Protein AF-A0A1X7NMN5-F1 (afdb_monomer_lite)

Structure (mmCIF, N/CA/C/O backbone):
data_AF-A0A1X7NMN5-F1
#
_entry.id   AF-A0A1X7NMN5-F1
#
loop_
_atom_site.group_PDB
_atom_site.id
_atom_site.type_symbol
_atom_site.label_atom_id
_atom_site.label_alt_id
_atom_site.label_comp_id
_atom_site.label_asym_id
_atom_site.label_entity_id
_atom_site.label_seq_id
_atom_site.pdbx_PDB_ins_code
_atom_site.Cartn_x
_atom_site.Cartn_y
_atom_site.Cartn_z
_atom_site.occupancy
_atom_site.B_iso_or_equiv
_atom_site.auth_seq_id
_atom_site.auth_comp_id
_atom_site.auth_asym_id
_atom_site.auth_atom_id
_atom_site.pdbx_PDB_model_num
ATOM 1 N N . MET A 1 1 ? -21.377 1.986 18.666 1.00 52.03 1 MET A N 1
ATOM 2 C CA . MET A 1 1 ? -20.197 1.097 18.688 1.00 52.03 1 MET A CA 1
ATOM 3 C C . MET A 1 1 ? -19.969 0.619 17.268 1.00 52.03 1 MET A C 1
ATOM 5 O O . MET A 1 1 ? -20.930 0.157 16.666 1.00 52.03 1 MET A O 1
ATOM 9 N N . LEU A 1 2 ? -18.760 0.770 16.729 1.00 62.38 2 LEU A N 1
ATOM 10 C CA . LEU A 1 2 ? -18.382 0.098 15.482 1.00 62.38 2 LEU A CA 1
ATOM 11 C C . LEU A 1 2 ? -18.424 -1.411 15.726 1.00 62.38 2 LEU A C 1
ATOM 13 O O . LEU A 1 2 ? -17.872 -1.881 16.722 1.00 62.38 2 LEU A O 1
ATOM 17 N N . ASN A 1 3 ? -19.135 -2.157 14.884 1.00 76.94 3 ASN A N 1
ATOM 18 C CA . ASN A 1 3 ? -19.191 -3.609 15.017 1.00 76.94 3 ASN A CA 1
ATOM 19 C C . ASN A 1 3 ? -17.945 -4.240 14.353 1.00 76.94 3 ASN A C 1
ATOM 21 O O . ASN A 1 3 ? -17.357 -3.678 13.430 1.00 76.94 3 ASN A O 1
ATOM 25 N N . ASN A 1 4 ? -17.507 -5.408 14.834 1.00 75.19 4 ASN A N 1
ATOM 26 C CA . ASN A 1 4 ? -16.303 -6.075 14.306 1.00 75.19 4 ASN A CA 1
ATOM 27 C C . ASN A 1 4 ? -16.431 -6.477 12.824 1.00 75.19 4 ASN A C 1
ATOM 29 O O . ASN A 1 4 ? -15.418 -6.646 12.149 1.00 75.19 4 ASN A O 1
ATOM 33 N N . ILE A 1 5 ? -17.663 -6.614 12.324 1.00 77.00 5 ILE A N 1
ATOM 34 C CA . ILE A 1 5 ? -17.960 -6.950 10.926 1.00 77.00 5 ILE A CA 1
ATOM 35 C C . ILE A 1 5 ? -17.568 -5.778 10.010 1.00 77.00 5 ILE A C 1
ATOM 37 O O . ILE A 1 5 ? -16.762 -5.974 9.108 1.00 77.00 5 ILE A O 1
ATOM 41 N N . GLN A 1 6 ? -17.995 -4.551 10.330 1.00 84.81 6 GLN A N 1
ATOM 42 C CA . GLN A 1 6 ? -17.668 -3.323 9.586 1.00 84.81 6 GLN A CA 1
ATOM 43 C C . GLN A 1 6 ? -16.161 -3.065 9.511 1.00 84.81 6 GLN A C 1
ATOM 45 O O . GLN A 1 6 ? -15.649 -2.620 8.487 1.00 84.81 6 GLN A O 1
ATOM 50 N N . LYS A 1 7 ? -15.429 -3.358 10.594 1.00 91.19 7 LYS A N 1
ATOM 51 C CA . LYS A 1 7 ? -13.966 -3.237 10.604 1.00 91.19 7 LYS A CA 1
ATOM 52 C C . LYS A 1 7 ? -13.307 -4.222 9.641 1.00 91.19 7 LYS A C 1
ATOM 54 O O . LYS A 1 7 ? -12.401 -3.842 8.903 1.00 91.19 7 LYS A O 1
ATOM 59 N N . LYS A 1 8 ? -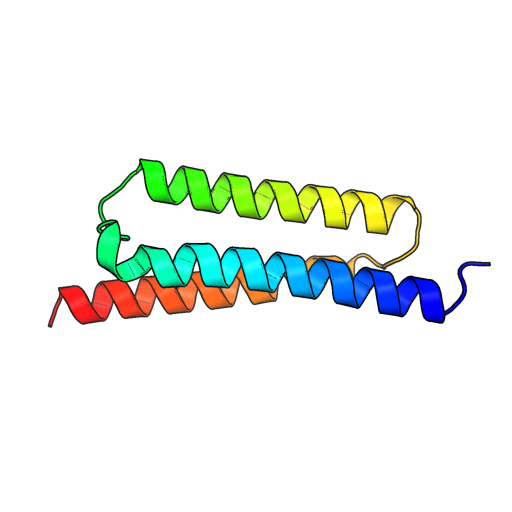13.735 -5.487 9.674 1.00 93.25 8 LYS A N 1
ATOM 60 C CA . LYS A 1 8 ? -13.197 -6.524 8.792 1.00 93.25 8 LYS A CA 1
ATOM 61 C C . LYS A 1 8 ? -13.462 -6.177 7.326 1.00 93.25 8 LYS A C 1
ATOM 63 O O . LYS A 1 8 ? -12.527 -6.208 6.538 1.00 93.25 8 LYS A O 1
ATOM 68 N N . GLU A 1 9 ? -14.692 -5.790 7.000 1.00 94.19 9 GLU A N 1
ATOM 69 C CA . GLU A 1 9 ? -15.086 -5.388 5.645 1.00 94.19 9 GLU A CA 1
ATOM 70 C C . GLU A 1 9 ? -14.251 -4.203 5.145 1.00 94.19 9 GLU A C 1
ATOM 72 O O . GLU A 1 9 ? -13.724 -4.239 4.039 1.00 94.19 9 GLU A O 1
ATOM 77 N N . ALA A 1 10 ? -14.040 -3.178 5.976 1.00 94.94 10 ALA A N 1
ATOM 78 C CA . ALA A 1 10 ? -13.209 -2.039 5.596 1.00 94.94 10 ALA A CA 1
ATOM 79 C C . ALA A 1 10 ? -11.737 -2.417 5.367 1.00 94.94 10 ALA A C 1
ATOM 81 O O . ALA A 1 10 ? -11.117 -1.914 4.433 1.00 94.94 10 ALA A O 1
ATOM 82 N N . LEU A 1 11 ? -11.171 -3.302 6.195 1.00 96.31 11 LEU A N 1
ATOM 83 C CA . LEU A 1 11 ? -9.814 -3.809 5.979 1.00 96.31 11 LEU A CA 1
ATOM 84 C C . LEU A 1 11 ? -9.713 -4.621 4.686 1.00 96.31 11 LEU A C 1
ATOM 86 O O . LEU A 1 11 ? -8.732 -4.470 3.965 1.00 96.31 11 LEU A O 1
ATOM 90 N N . GLU A 1 12 ? -10.708 -5.457 4.385 1.00 97.12 12 GLU A N 1
ATOM 91 C CA . GLU A 1 12 ? -10.753 -6.234 3.143 1.00 97.12 12 GLU A CA 1
ATOM 92 C C . GLU A 1 12 ? -10.787 -5.322 1.914 1.00 97.12 12 GLU A C 1
ATOM 94 O O . GLU A 1 12 ? -9.971 -5.511 1.016 1.00 97.12 12 GLU A O 1
ATOM 99 N N . VAL A 1 13 ? -11.631 -4.285 1.918 1.00 97.62 13 VAL A N 1
ATOM 100 C CA . VAL A 1 13 ? -11.698 -3.297 0.826 1.00 97.62 13 VAL A CA 1
ATOM 101 C C . VAL A 1 13 ? -10.353 -2.586 0.636 1.00 97.62 13 VAL A C 1
ATOM 103 O O . VAL A 1 13 ? -9.810 -2.586 -0.465 1.00 97.62 13 VAL A O 1
ATOM 106 N N . LEU A 1 14 ? -9.750 -2.061 1.709 1.00 98.25 14 LEU A N 1
ATOM 107 C CA . LEU A 1 14 ? -8.461 -1.357 1.622 1.00 98.25 14 LEU A CA 1
ATOM 108 C C . LEU A 1 14 ? -7.317 -2.265 1.132 1.00 98.25 14 LEU A C 1
ATOM 110 O O . LEU A 1 14 ? -6.423 -1.818 0.411 1.00 98.25 14 LEU A O 1
ATOM 114 N N . LEU A 1 15 ? -7.322 -3.545 1.520 1.00 98.19 15 LEU A N 1
ATOM 115 C CA . LEU A 1 15 ? -6.350 -4.535 1.045 1.00 98.19 15 LEU A CA 1
ATOM 116 C C . LEU A 1 15 ? -6.578 -4.912 -0.424 1.00 98.19 15 LEU A C 1
ATOM 118 O O . LEU A 1 15 ? -5.612 -5.153 -1.157 1.00 98.19 15 LEU A O 1
ATOM 122 N N . GLU A 1 16 ? -7.835 -4.974 -0.858 1.00 98.38 16 GLU A N 1
ATOM 123 C CA . GLU A 1 16 ? -8.197 -5.213 -2.251 1.00 98.38 16 GLU A CA 1
ATOM 124 C C . GLU A 1 16 ? -7.720 -4.059 -3.138 1.00 98.38 16 GLU A C 1
ATOM 126 O O . GLU A 1 16 ? -7.089 -4.297 -4.168 1.00 98.38 16 GLU A O 1
ATOM 131 N N . ASP A 1 17 ? -7.921 -2.815 -2.709 1.00 98.25 17 ASP A N 1
ATOM 132 C CA . ASP A 1 17 ? -7.488 -1.636 -3.460 1.00 98.25 17 ASP A CA 1
ATOM 133 C C . ASP A 1 17 ? -5.957 -1.527 -3.517 1.00 98.25 17 ASP A C 1
ATOM 135 O O . ASP A 1 17 ? -5.391 -1.330 -4.597 1.00 98.25 17 ASP A O 1
ATOM 139 N N . ALA A 1 18 ? -5.252 -1.823 -2.418 1.00 98.38 18 ALA A N 1
ATOM 140 C CA . ALA A 1 18 ? -3.794 -1.974 -2.436 1.00 98.38 18 ALA A CA 1
ATOM 141 C C . ALA A 1 18 ? -3.326 -3.067 -3.422 1.00 98.38 18 ALA A C 1
ATOM 143 O O . ALA A 1 18 ? -2.316 -2.916 -4.116 1.00 98.38 18 ALA A O 1
ATOM 144 N N . THR A 1 19 ? -4.073 -4.171 -3.518 1.00 98.00 19 THR A N 1
ATOM 145 C CA . THR A 1 19 ? -3.784 -5.262 -4.460 1.00 98.00 19 THR A CA 1
ATOM 146 C C . THR A 1 19 ? -4.004 -4.827 -5.908 1.00 98.00 19 THR A C 1
ATOM 148 O O . THR A 1 19 ? -3.157 -5.118 -6.755 1.00 98.00 19 THR A O 1
ATOM 151 N N . LYS A 1 20 ? -5.083 -4.093 -6.201 1.00 97.19 20 LYS A N 1
ATOM 152 C CA . LYS A 1 20 ? -5.355 -3.536 -7.535 1.00 97.19 20 LYS A CA 1
ATOM 153 C C . LYS A 1 20 ? -4.255 -2.573 -7.974 1.00 97.19 20 LYS A C 1
ATOM 155 O O . LYS A 1 20 ? -3.793 -2.679 -9.108 1.00 97.19 20 LYS A O 1
ATOM 160 N N . ILE A 1 21 ? -3.784 -1.698 -7.079 1.00 96.06 21 ILE A N 1
ATOM 161 C CA . ILE A 1 21 ? -2.661 -0.785 -7.353 1.00 96.06 21 ILE A CA 1
ATOM 162 C C . ILE A 1 21 ? -1.409 -1.578 -7.731 1.00 96.06 21 ILE A C 1
ATOM 164 O O . ILE A 1 21 ? -0.804 -1.327 -8.775 1.00 96.06 21 ILE A O 1
ATOM 168 N N . PHE A 1 22 ? -1.048 -2.585 -6.929 1.00 95.44 22 PHE A N 1
ATOM 169 C CA . PHE A 1 22 ? 0.101 -3.436 -7.235 1.00 95.44 22 PHE A CA 1
ATOM 170 C C . PHE A 1 22 ? -0.048 -4.139 -8.591 1.00 95.44 22 PHE A C 1
ATOM 172 O O . PHE A 1 22 ? 0.896 -4.163 -9.377 1.00 95.44 22 PHE A O 1
ATOM 179 N N . GLN A 1 23 ? -1.222 -4.702 -8.888 1.00 93.56 23 GLN A N 1
ATOM 180 C CA . GLN A 1 23 ? -1.481 -5.389 -10.155 1.00 93.56 23 GLN A CA 1
ATOM 181 C C . GLN A 1 23 ? -1.409 -4.443 -11.354 1.00 93.56 23 GLN A C 1
ATOM 183 O O . GLN A 1 23 ? -0.820 -4.811 -12.369 1.00 93.56 23 GLN A O 1
ATOM 188 N N . LEU A 1 24 ? -1.963 -3.234 -11.238 1.00 90.44 24 LEU A N 1
ATOM 189 C CA . LEU A 1 24 ? -1.895 -2.208 -12.276 1.00 90.44 24 LEU A CA 1
ATOM 190 C C . LEU A 1 24 ? -0.436 -1.916 -12.648 1.00 90.44 24 LEU A C 1
ATOM 192 O O . LEU A 1 24 ? -0.066 -1.998 -13.819 1.00 90.44 24 LEU A O 1
ATOM 196 N N . ILE A 1 25 ? 0.399 -1.668 -11.638 1.00 89.00 25 ILE A N 1
ATOM 197 C CA . ILE A 1 25 ? 1.826 -1.365 -11.794 1.00 89.00 25 ILE A CA 1
ATOM 198 C C . ILE A 1 25 ? 2.586 -2.590 -12.329 1.00 89.00 25 ILE A C 1
ATOM 200 O O . ILE A 1 25 ? 3.343 -2.486 -13.293 1.00 89.00 25 ILE A O 1
ATOM 204 N N . ASN A 1 26 ? 2.348 -3.776 -11.766 1.00 88.25 26 ASN A N 1
ATOM 205 C CA . ASN A 1 26 ? 3.005 -5.012 -12.189 1.00 88.25 26 ASN A CA 1
ATOM 206 C C . ASN A 1 26 ? 2.657 -5.412 -13.632 1.00 88.25 26 ASN A C 1
ATOM 208 O O . ASN A 1 26 ? 3.522 -5.906 -14.346 1.00 88.25 26 ASN A O 1
ATOM 212 N N . ASN A 1 27 ? 1.426 -5.195 -14.092 1.00 85.62 27 ASN A N 1
ATOM 213 C CA . ASN A 1 27 ? 1.037 -5.509 -15.471 1.00 85.62 27 ASN A CA 1
ATOM 214 C C . ASN A 1 27 ? 1.657 -4.534 -16.477 1.00 85.62 27 ASN A C 1
ATOM 216 O O . ASN A 1 27 ? 1.982 -4.908 -17.603 1.00 85.62 27 ASN A O 1
ATOM 220 N N . GLN A 1 28 ? 1.863 -3.292 -16.052 1.00 73.88 28 GLN A N 1
ATOM 221 C CA . GLN A 1 28 ? 2.486 -2.24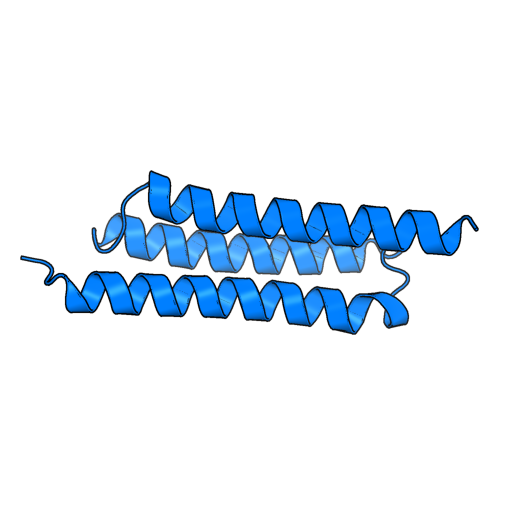2 -16.848 1.00 73.88 28 GLN A CA 1
ATOM 222 C C . GLN A 1 28 ? 4.018 -2.341 -16.880 1.00 73.88 28 GLN A C 1
ATOM 224 O O . GLN A 1 28 ? 4.660 -1.730 -17.735 1.00 73.88 28 GLN A O 1
ATOM 229 N N . LYS A 1 29 ? 4.607 -3.183 -16.019 1.00 73.50 29 LYS A N 1
ATOM 230 C CA . LYS A 1 29 ? 6.053 -3.292 -15.802 1.00 73.50 29 LYS A CA 1
ATOM 231 C C . LYS A 1 29 ? 6.877 -3.504 -17.080 1.00 73.50 29 LYS A C 1
ATOM 233 O O . LYS A 1 29 ? 7.918 -2.883 -17.270 1.00 73.50 29 LYS A O 1
ATOM 238 N N . ASN A 1 30 ? 6.375 -4.366 -17.965 1.00 65.62 30 ASN A N 1
ATOM 239 C CA . ASN A 1 30 ? 7.050 -4.770 -19.199 1.00 65.62 30 ASN A CA 1
ATOM 240 C C . ASN A 1 30 ? 6.767 -3.811 -20.365 1.00 65.62 30 ASN A C 1
ATOM 242 O O . ASN A 1 30 ? 7.494 -3.820 -21.352 1.00 65.62 30 ASN A O 1
ATOM 246 N N . GLN A 1 31 ? 5.692 -3.022 -20.279 1.00 61.50 31 GLN A N 1
ATOM 247 C CA . GLN A 1 31 ? 5.256 -2.128 -21.355 1.00 61.50 31 GLN A CA 1
ATOM 248 C C . GLN A 1 31 ? 5.857 -0.724 -21.234 1.00 61.50 31 GLN A C 1
ATOM 250 O O . GLN A 1 31 ? 5.963 -0.030 -22.239 1.00 61.50 31 GLN A O 1
ATOM 255 N N . LEU A 1 32 ? 6.237 -0.294 -20.026 1.00 56.50 32 LEU A N 1
ATOM 256 C CA . LEU A 1 32 ? 6.444 1.127 -19.730 1.00 56.50 32 LEU A CA 1
ATOM 257 C C . LEU A 1 32 ? 7.884 1.569 -19.462 1.00 56.50 32 LEU A C 1
ATOM 259 O O . LEU A 1 32 ? 8.070 2.693 -19.013 1.00 56.50 32 LEU A O 1
ATOM 263 N N . CYS A 1 33 ? 8.909 0.761 -19.759 1.00 62.12 33 CYS A N 1
ATOM 264 C CA . CYS A 1 33 ? 10.294 1.101 -19.394 1.00 62.12 33 CYS A CA 1
ATOM 265 C C . CYS A 1 33 ? 10.349 1.610 -17.942 1.00 62.12 33 CYS A C 1
ATOM 267 O O . CYS A 1 33 ? 10.756 2.743 -17.705 1.00 62.12 33 CYS A O 1
ATOM 269 N N . LEU A 1 34 ? 9.866 0.798 -16.993 1.00 62.28 34 LEU A N 1
ATOM 270 C CA . LEU A 1 34 ? 9.658 1.150 -15.577 1.00 62.28 34 LEU A CA 1
ATOM 271 C C . LEU A 1 34 ? 10.718 2.060 -14.947 1.00 62.28 34 LEU A C 1
ATOM 273 O O . LEU A 1 34 ? 10.406 2.878 -14.093 1.00 62.28 34 LEU A O 1
ATOM 277 N N . THR A 1 35 ? 11.977 1.875 -15.333 1.00 59.88 35 THR A N 1
ATOM 278 C CA . THR A 1 35 ? 13.141 2.573 -14.788 1.00 59.88 35 THR A CA 1
ATOM 279 C C . THR A 1 35 ? 13.484 3.888 -15.497 1.00 59.88 35 THR A C 1
ATOM 281 O O . THR A 1 35 ? 14.329 4.627 -15.005 1.00 59.88 35 THR A O 1
ATOM 284 N N . GLU A 1 36 ? 12.856 4.201 -16.633 1.00 59.38 36 GLU A N 1
ATOM 285 C CA . GLU A 1 36 ? 13.222 5.318 -17.521 1.00 59.38 36 GLU A CA 1
ATOM 286 C C . GLU A 1 36 ? 12.071 6.275 -17.846 1.00 59.38 36 GLU A C 1
ATOM 288 O O . GLU A 1 36 ? 12.282 7.242 -18.575 1.00 59.38 36 GLU A O 1
ATOM 293 N N . CYS A 1 37 ? 10.864 6.047 -17.320 1.00 66.94 37 CYS A N 1
ATOM 294 C CA . CYS A 1 37 ? 9.718 6.911 -17.590 1.00 66.94 37 CYS A CA 1
ATOM 295 C C . CYS A 1 37 ? 9.370 7.770 -16.358 1.00 66.94 37 CYS A C 1
ATOM 297 O O . CYS A 1 37 ? 8.728 7.265 -15.436 1.00 66.94 37 CYS A O 1
ATOM 299 N N . PRO A 1 38 ? 9.728 9.072 -16.328 1.00 68.38 38 PRO A N 1
ATOM 300 C CA . PRO A 1 38 ? 9.365 9.980 -15.234 1.00 68.38 38 PRO A CA 1
ATOM 301 C C . PRO A 1 38 ? 7.859 9.997 -14.940 1.00 68.38 38 PRO A C 1
ATOM 303 O O . PRO A 1 38 ? 7.455 10.028 -13.783 1.00 68.38 38 PRO A O 1
ATOM 306 N N . ALA A 1 39 ? 7.033 9.875 -15.984 1.00 72.62 39 ALA A N 1
ATOM 307 C CA . ALA A 1 39 ? 5.579 9.829 -15.864 1.00 72.62 39 ALA A CA 1
ATOM 308 C C . ALA A 1 39 ? 5.070 8.584 -15.113 1.00 72.62 39 ALA A C 1
ATOM 310 O O . ALA A 1 39 ? 3.994 8.621 -14.523 1.00 72.62 39 ALA A O 1
ATOM 311 N N . PHE A 1 40 ? 5.822 7.478 -15.106 1.00 78.75 40 PHE A N 1
ATOM 312 C CA . PHE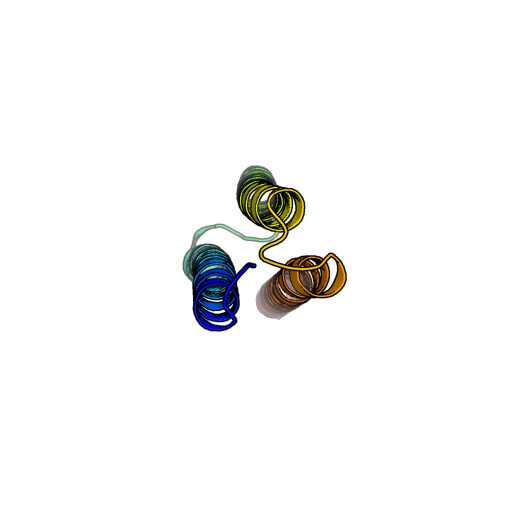 A 1 40 ? 5.407 6.277 -14.384 1.00 78.75 40 PHE A CA 1
ATOM 313 C C . PHE A 1 40 ? 5.516 6.456 -12.867 1.00 78.75 40 PHE A C 1
ATOM 315 O O . PHE A 1 40 ? 4.604 6.064 -12.140 1.00 78.75 40 PHE A O 1
ATOM 322 N N . ASN A 1 41 ? 6.583 7.107 -12.393 1.00 81.50 41 ASN A N 1
ATOM 323 C CA . ASN A 1 41 ? 6.737 7.423 -10.972 1.00 81.50 41 ASN A CA 1
ATOM 324 C C . ASN A 1 41 ? 5.582 8.306 -10.481 1.00 81.50 41 ASN A C 1
ATOM 326 O O . ASN A 1 41 ? 4.997 8.018 -9.443 1.00 81.50 41 ASN A O 1
ATOM 330 N N . GLU A 1 42 ? 5.162 9.292 -11.280 1.00 86.31 42 GLU A N 1
ATOM 331 C CA . GLU A 1 42 ? 4.006 10.140 -10.956 1.00 86.31 42 GLU A CA 1
ATOM 332 C C . GLU A 1 42 ? 2.689 9.349 -10.871 1.00 86.31 42 GLU A C 1
ATOM 334 O O . GLU A 1 42 ? 1.847 9.628 -10.010 1.00 86.31 42 GLU A O 1
ATOM 339 N N . ILE A 1 43 ? 2.500 8.338 -11.730 1.00 88.31 43 ILE A N 1
ATOM 340 C CA . ILE A 1 43 ? 1.338 7.441 -11.659 1.00 88.31 43 ILE A CA 1
ATOM 341 C C . ILE A 1 43 ? 1.370 6.659 -10.346 1.00 88.31 43 ILE A C 1
ATOM 343 O O . ILE A 1 43 ? 0.356 6.615 -9.647 1.00 88.31 43 ILE A O 1
ATOM 347 N N . VAL A 1 44 ? 2.513 6.065 -9.991 1.00 89.88 44 VAL A N 1
ATOM 348 C CA . VAL A 1 44 ? 2.650 5.306 -8.742 1.00 89.88 44 VAL A CA 1
ATOM 349 C C . VAL A 1 44 ? 2.416 6.198 -7.528 1.00 89.88 44 VAL A C 1
ATOM 351 O O . VAL A 1 44 ? 1.619 5.832 -6.665 1.00 89.88 44 VAL A O 1
ATOM 354 N N . ASP A 1 45 ? 3.002 7.393 -7.499 1.00 91.88 45 ASP A N 1
ATOM 355 C CA . ASP A 1 45 ? 2.813 8.361 -6.416 1.00 91.88 45 ASP A CA 1
ATOM 356 C C . ASP A 1 45 ? 1.345 8.770 -6.276 1.00 91.88 45 ASP A C 1
ATOM 358 O O . ASP A 1 45 ? 0.808 8.825 -5.167 1.00 91.88 45 ASP A O 1
ATOM 362 N N . THR A 1 46 ? 0.655 8.990 -7.397 1.00 95.31 46 THR A N 1
ATOM 363 C CA . THR A 1 46 ? -0.772 9.333 -7.395 1.00 95.31 46 THR A CA 1
ATOM 364 C C . THR A 1 46 ? -1.628 8.181 -6.861 1.00 95.31 46 THR A C 1
ATOM 366 O O . THR A 1 46 ? -2.538 8.416 -6.063 1.00 95.31 46 THR A O 1
ATOM 369 N N . GLN A 1 47 ? -1.330 6.933 -7.245 1.00 96.00 47 GLN A N 1
ATOM 370 C CA . GLN A 1 47 ? -2.031 5.746 -6.736 1.00 96.00 47 GLN A CA 1
ATOM 371 C C . GLN A 1 47 ? -1.806 5.565 -5.227 1.00 96.00 47 GLN A C 1
ATOM 373 O O . GLN A 1 47 ? -2.763 5.381 -4.471 1.00 96.00 47 GLN A O 1
ATOM 378 N N . MET A 1 48 ? -0.557 5.694 -4.767 1.00 97.12 48 MET A N 1
ATOM 379 C CA . MET A 1 48 ? -0.203 5.623 -3.345 1.00 97.12 48 MET A CA 1
ATOM 380 C C . MET A 1 48 ? -0.879 6.738 -2.541 1.00 97.12 48 MET A C 1
ATOM 382 O O . MET A 1 48 ? -1.410 6.496 -1.453 1.00 97.12 48 MET A O 1
ATOM 386 N N . PHE A 1 49 ? -0.923 7.956 -3.084 1.00 97.94 49 PHE A N 1
ATOM 387 C CA . PHE A 1 49 ? -1.619 9.075 -2.462 1.00 97.94 49 PHE A CA 1
ATOM 388 C C . PHE A 1 49 ? -3.126 8.822 -2.359 1.00 97.94 49 PHE A C 1
ATOM 390 O O . PHE A 1 49 ? -3.698 9.079 -1.299 1.00 97.94 49 PHE A O 1
ATOM 397 N N . GLY A 1 50 ? -3.761 8.282 -3.403 1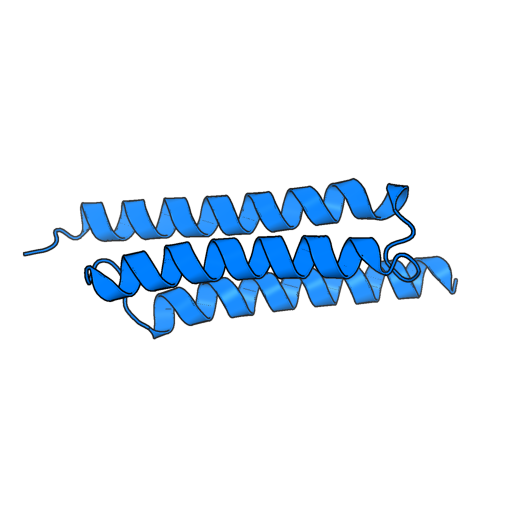.00 98.12 50 GLY A N 1
ATOM 398 C CA . GLY A 1 50 ? -5.175 7.895 -3.393 1.00 98.12 50 GLY A CA 1
ATOM 399 C C . GLY A 1 50 ? -5.503 6.938 -2.245 1.00 98.12 50 GLY A C 1
ATOM 400 O O . GLY A 1 50 ? -6.300 7.277 -1.366 1.00 98.12 50 GLY A O 1
ATOM 401 N N . LEU A 1 51 ? -4.780 5.817 -2.168 1.00 98.44 51 LEU A N 1
ATOM 402 C CA . LEU A 1 51 ? -4.924 4.840 -1.083 1.00 98.44 51 LEU A CA 1
ATOM 403 C C . LEU A 1 51 ? -4.661 5.466 0.297 1.00 98.44 51 LEU A C 1
ATOM 405 O O . LEU A 1 51 ? -5.374 5.201 1.267 1.00 98.44 51 LEU A O 1
ATOM 409 N N . SER A 1 52 ? -3.677 6.368 0.403 1.00 98.38 52 SER A N 1
ATOM 410 C CA . SER A 1 52 ? -3.391 7.076 1.657 1.00 98.38 52 SER A CA 1
ATOM 411 C C . SER A 1 52 ? -4.587 7.905 2.147 1.00 98.38 52 SER A C 1
ATOM 413 O O . SER A 1 52 ? -4.793 8.048 3.359 1.00 98.38 52 SER A O 1
ATOM 415 N N . LYS A 1 53 ? -5.403 8.449 1.230 1.00 98.50 53 LYS A N 1
ATOM 416 C CA . LYS A 1 53 ? -6.591 9.247 1.561 1.00 98.50 53 LYS A CA 1
ATOM 417 C C . LYS A 1 53 ? -7.753 8.380 2.011 1.00 98.50 53 LYS A C 1
ATOM 419 O O . LYS A 1 53 ? -8.401 8.752 2.989 1.00 98.50 53 LYS A O 1
ATOM 424 N N . GLU A 1 54 ? -7.960 7.231 1.384 1.00 98.12 54 GLU A N 1
ATOM 425 C CA . GLU A 1 54 ? -8.945 6.232 1.816 1.00 98.12 54 GLU A CA 1
ATOM 426 C C . GLU A 1 54 ? -8.624 5.714 3.222 1.00 98.12 54 GLU A C 1
ATOM 428 O O . GLU A 1 54 ? -9.470 5.755 4.117 1.00 98.12 54 GLU A O 1
ATOM 433 N N . ILE A 1 55 ? -7.361 5.358 3.469 1.00 98.19 55 ILE A N 1
ATOM 434 C CA . ILE A 1 55 ? -6.874 4.951 4.792 1.00 98.19 55 ILE A CA 1
ATOM 435 C C . ILE A 1 55 ? -7.050 6.084 5.808 1.00 98.19 55 ILE A C 1
ATOM 437 O O . ILE A 1 55 ? -7.525 5.861 6.922 1.00 98.19 55 ILE A O 1
ATOM 441 N N . SER A 1 56 ? -6.700 7.319 5.437 1.00 98.06 56 SER A N 1
ATOM 442 C CA . SER A 1 56 ? -6.882 8.487 6.307 1.00 98.06 56 SER A CA 1
ATOM 443 C C . SER A 1 56 ? -8.350 8.711 6.662 1.00 98.06 56 SER A C 1
ATOM 445 O O . SER A 1 56 ? -8.660 9.069 7.798 1.00 98.06 56 SER A O 1
ATOM 447 N N . PHE A 1 57 ? -9.257 8.517 5.706 1.00 97.50 57 PHE A N 1
ATOM 448 C CA . PHE A 1 57 ? -10.691 8.594 5.940 1.00 97.50 57 PHE A CA 1
ATOM 449 C C . PHE A 1 57 ? -11.145 7.497 6.910 1.00 97.50 57 PHE A C 1
ATOM 451 O O . PHE A 1 57 ? -11.743 7.822 7.935 1.00 97.50 57 PHE A O 1
ATOM 458 N N . ALA A 1 58 ? -10.768 6.238 6.663 1.00 96.12 58 ALA A N 1
ATOM 459 C CA . ALA A 1 58 ? -11.100 5.097 7.518 1.00 96.12 58 ALA A CA 1
ATOM 460 C C . ALA A 1 58 ? -10.582 5.260 8.963 1.00 96.12 58 ALA A C 1
ATOM 462 O O . ALA A 1 58 ? -11.301 4.945 9.916 1.00 96.12 58 ALA A O 1
ATOM 463 N N . LYS A 1 59 ? -9.378 5.828 9.140 1.00 96.06 59 LYS A N 1
ATOM 464 C CA . LYS A 1 59 ? -8.827 6.207 10.455 1.00 96.06 59 LYS A CA 1
ATOM 465 C C . LYS A 1 59 ? -9.674 7.289 11.137 1.00 96.06 59 LYS A C 1
ATOM 467 O O . LYS A 1 59 ? -9.996 7.163 12.314 1.00 96.06 59 LYS A O 1
ATOM 472 N N . LYS A 1 60 ? -10.068 8.346 10.412 1.00 96.12 60 LYS A N 1
ATOM 473 C CA . LYS A 1 60 ? -10.846 9.478 10.963 1.00 96.12 60 LYS A CA 1
ATOM 474 C C . LYS A 1 60 ? -12.235 9.078 11.447 1.00 96.12 60 LYS A C 1
ATOM 476 O O . LYS A 1 60 ? -12.703 9.624 12.440 1.00 96.12 60 LYS A O 1
ATOM 481 N N . ILE A 1 61 ? -12.880 8.132 10.769 1.00 94.38 61 ILE A N 1
ATOM 482 C CA . ILE A 1 61 ? -14.181 7.593 11.195 1.00 94.38 61 ILE A CA 1
ATOM 483 C C . ILE A 1 61 ? -14.049 6.465 12.234 1.00 94.38 61 ILE A C 1
ATOM 485 O O . ILE A 1 61 ? -15.054 5.918 12.680 1.00 94.38 61 ILE A O 1
ATOM 489 N N . GLY A 1 62 ? -12.818 6.120 12.629 1.00 93.19 62 GLY A N 1
ATOM 490 C CA . GLY A 1 62 ? -12.516 5.155 13.685 1.00 93.19 62 GLY A CA 1
ATOM 491 C C . GLY A 1 62 ? -12.672 3.685 13.294 1.00 93.19 62 GLY A C 1
ATOM 492 O O . GLY A 1 62 ? -12.599 2.830 14.172 1.00 93.19 62 GLY A O 1
ATOM 493 N N . VAL A 1 63 ? -12.886 3.374 12.010 1.00 95.25 63 VAL A N 1
ATOM 494 C CA . VAL A 1 63 ? -13.112 1.997 11.532 1.00 95.25 63 VAL A CA 1
ATOM 495 C C . VAL A 1 63 ? -11.829 1.162 11.592 1.00 95.25 63 VAL A C 1
ATOM 497 O O . VAL A 1 63 ? -11.886 -0.030 11.891 1.00 95.25 63 VAL A O 1
ATOM 500 N N . ILE A 1 64 ? -10.673 1.794 11.373 1.00 95.06 64 ILE A N 1
ATOM 501 C CA . ILE A 1 64 ? -9.343 1.186 11.527 1.00 95.06 64 ILE A CA 1
ATOM 502 C C . ILE A 1 64 ? -8.455 2.055 12.419 1.00 95.06 64 ILE A C 1
ATOM 504 O O . ILE A 1 64 ? -8.686 3.258 12.563 1.00 95.06 64 ILE A O 1
ATOM 508 N N . ASN A 1 65 ? -7.410 1.461 12.995 1.00 95.31 65 ASN A N 1
ATOM 509 C CA . ASN A 1 65 ? -6.399 2.204 13.747 1.00 95.31 65 ASN A CA 1
ATOM 510 C C . ASN A 1 65 ? -5.199 2.626 12.874 1.00 95.31 65 ASN A C 1
ATOM 512 O O . ASN A 1 65 ? -5.065 2.234 11.712 1.00 95.31 65 ASN A O 1
ATOM 516 N N . SER A 1 66 ? -4.314 3.451 13.445 1.00 95.25 66 SER A N 1
ATOM 517 C CA . SER A 1 66 ? -3.124 3.949 12.746 1.00 95.25 66 SER A CA 1
ATOM 518 C C . SER A 1 66 ? -2.224 2.821 12.251 1.00 95.25 66 SER A C 1
ATOM 520 O O . SER A 1 66 ? -1.894 2.801 11.071 1.00 95.25 66 SER A O 1
ATOM 522 N N . THR A 1 67 ? -1.916 1.857 13.122 1.00 97.06 67 THR A N 1
ATOM 523 C CA . THR A 1 67 ? -1.032 0.723 12.830 1.00 97.06 67 THR A CA 1
ATOM 524 C C . THR A 1 67 ? -1.538 -0.132 11.673 1.00 97.06 67 THR A C 1
ATOM 526 O O . THR A 1 67 ? -0.750 -0.546 10.831 1.00 97.06 67 THR A O 1
ATOM 529 N N . GLU A 1 68 ? -2.845 -0.386 11.608 1.00 96.88 68 GLU A N 1
ATOM 530 C CA . GLU A 1 68 ? -3.474 -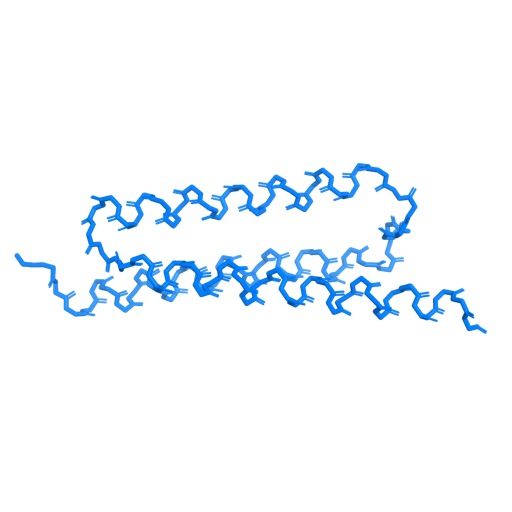1.135 10.518 1.00 96.88 68 GLU A CA 1
ATOM 531 C C . GLU A 1 68 ? -3.306 -0.413 9.184 1.00 96.88 68 GLU A C 1
ATOM 533 O O . GLU A 1 68 ? -2.836 -1.009 8.219 1.00 96.88 68 GLU A O 1
ATOM 538 N N . GLY A 1 69 ? -3.623 0.883 9.142 1.00 96.81 69 GLY A N 1
ATOM 539 C CA . GLY A 1 69 ? -3.462 1.677 7.927 1.00 96.81 69 GLY A CA 1
ATOM 540 C C . GLY A 1 69 ? -2.003 1.833 7.493 1.00 96.81 69 GLY A C 1
ATOM 541 O O . GLY A 1 69 ? -1.702 1.713 6.310 1.00 96.81 69 GLY A O 1
ATOM 542 N N . ASP A 1 70 ? -1.090 2.063 8.440 1.00 96.56 70 ASP A N 1
ATOM 543 C CA . ASP A 1 70 ? 0.339 2.225 8.142 1.00 96.56 70 ASP A CA 1
ATOM 544 C C . ASP A 1 70 ? 0.934 0.924 7.598 1.00 96.56 70 ASP A C 1
ATOM 546 O O . ASP A 1 70 ? 1.725 0.944 6.660 1.00 96.56 70 ASP A O 1
ATOM 550 N N . ARG A 1 71 ? 0.494 -0.226 8.122 1.00 98.25 71 ARG A N 1
ATOM 551 C CA . ARG A 1 71 ? 0.918 -1.535 7.624 1.00 98.25 71 ARG A CA 1
ATOM 552 C C . ARG A 1 71 ? 0.509 -1.767 6.169 1.00 98.25 71 ARG A C 1
ATOM 554 O O . ARG A 1 71 ? 1.325 -2.276 5.410 1.00 98.25 71 ARG A O 1
ATOM 561 N N . ILE A 1 72 ? -0.708 -1.383 5.773 1.00 98.25 72 ILE A N 1
ATOM 562 C CA . ILE A 1 72 ? -1.177 -1.538 4.383 1.00 98.25 72 ILE A CA 1
ATOM 563 C C . ILE A 1 72 ? -0.271 -0.756 3.421 1.00 98.25 72 ILE A C 1
ATOM 565 O O . ILE A 1 72 ? 0.160 -1.304 2.407 1.00 98.25 72 ILE A O 1
ATOM 569 N N . LEU A 1 73 ? 0.054 0.497 3.760 1.00 97.94 73 LEU A N 1
ATOM 570 C CA . LEU A 1 73 ? 0.929 1.339 2.939 1.00 97.94 73 LEU A CA 1
ATOM 571 C C . LEU A 1 73 ? 2.353 0.780 2.872 1.00 97.94 73 LEU A C 1
ATOM 573 O O . LEU A 1 73 ? 2.874 0.606 1.773 1.00 97.94 73 LEU A O 1
ATOM 577 N N . SER A 1 74 ? 2.948 0.433 4.017 1.00 97.88 74 SER A N 1
ATOM 578 C CA . SER A 1 74 ? 4.312 -0.109 4.072 1.00 97.88 74 S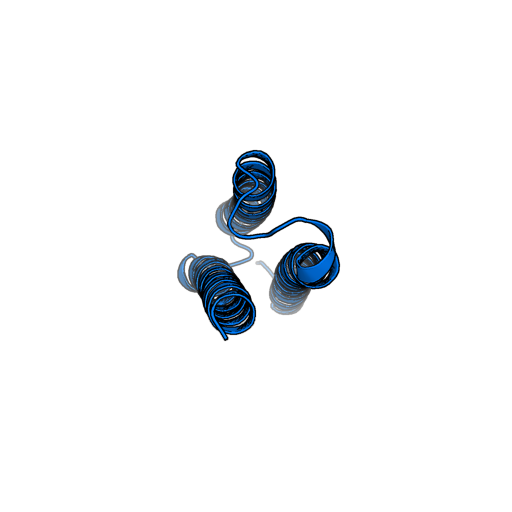ER A CA 1
ATOM 579 C C . SER A 1 74 ? 4.450 -1.436 3.322 1.00 97.88 74 SER A C 1
ATOM 581 O O . SER A 1 74 ? 5.450 -1.666 2.640 1.00 97.88 74 SER A O 1
ATOM 583 N N . ASP A 1 75 ? 3.451 -2.318 3.419 1.00 98.25 75 ASP A N 1
ATOM 584 C CA . ASP A 1 75 ? 3.458 -3.600 2.712 1.00 98.25 75 ASP A CA 1
ATOM 585 C C . ASP A 1 75 ? 3.351 -3.398 1.190 1.00 98.25 75 ASP A C 1
ATOM 587 O O . ASP A 1 75 ? 4.012 -4.109 0.426 1.00 98.25 75 ASP A O 1
ATOM 591 N N . LEU A 1 76 ? 2.550 -2.429 0.732 1.00 98.06 76 LEU A N 1
ATOM 592 C CA . LEU A 1 76 ? 2.452 -2.086 -0.688 1.00 98.06 76 LEU A CA 1
ATOM 593 C C . LEU A 1 76 ? 3.744 -1.440 -1.204 1.00 98.06 76 LEU A C 1
ATOM 595 O O . LEU A 1 76 ? 4.271 -1.881 -2.224 1.00 98.06 76 LEU A O 1
ATOM 599 N N . GLU A 1 77 ? 4.287 -0.461 -0.482 1.00 96.31 77 GLU A N 1
ATOM 600 C CA . GLU A 1 77 ? 5.543 0.211 -0.829 1.00 96.31 77 GLU A CA 1
ATOM 601 C C . GLU A 1 77 ? 6.688 -0.799 -0.973 1.00 96.31 77 GLU A C 1
ATOM 603 O O . GLU A 1 77 ? 7.399 -0.808 -1.978 1.00 96.31 77 GLU A O 1
ATOM 608 N N . LYS A 1 78 ? 6.809 -1.734 -0.023 1.00 96.81 78 LYS A N 1
ATOM 609 C CA . LYS A 1 78 ? 7.799 -2.812 -0.096 1.00 96.81 78 LYS A CA 1
ATOM 610 C C . LYS A 1 78 ? 7.631 -3.669 -1.353 1.00 96.81 78 LYS A C 1
ATOM 612 O O . LYS A 1 78 ? 8.615 -3.945 -2.035 1.00 96.81 78 LYS A O 1
ATOM 617 N N . LYS A 1 79 ? 6.401 -4.078 -1.684 1.00 95.06 79 LYS A N 1
ATOM 618 C CA . LYS A 1 79 ? 6.131 -4.880 -2.892 1.00 95.06 79 LYS A CA 1
ATOM 619 C C . LYS A 1 79 ? 6.485 -4.130 -4.175 1.00 95.06 79 LYS A C 1
ATOM 621 O O . LYS A 1 79 ? 6.986 -4.748 -5.113 1.00 95.06 79 LYS A O 1
ATOM 626 N N . LEU A 1 80 ? 6.218 -2.826 -4.227 1.00 92.25 80 LEU A N 1
ATOM 627 C CA . LEU A 1 80 ? 6.577 -1.984 -5.366 1.00 92.25 80 LEU A CA 1
ATOM 628 C C . LEU A 1 80 ? 8.096 -1.838 -5.486 1.00 92.25 80 LEU A C 1
ATOM 630 O O . LEU A 1 80 ? 8.633 -2.027 -6.573 1.00 92.25 80 LEU A O 1
ATOM 634 N N . ASN A 1 81 ? 8.805 -1.623 -4.379 1.00 90.38 81 ASN A N 1
ATOM 635 C CA . ASN A 1 81 ? 10.269 -1.595 -4.363 1.00 90.38 81 ASN A CA 1
ATOM 636 C C . ASN A 1 81 ? 10.877 -2.913 -4.861 1.00 90.38 81 ASN A C 1
ATOM 638 O O . ASN A 1 81 ? 11.739 -2.895 -5.739 1.00 90.38 81 ASN A O 1
ATOM 642 N N . ASP A 1 82 ? 10.371 -4.057 -4.392 1.00 91.75 82 ASP A N 1
ATOM 643 C CA . ASP A 1 82 ? 10.805 -5.374 -4.872 1.00 91.75 82 ASP A CA 1
ATOM 644 C C . ASP A 1 82 ? 10.558 -5.542 -6.383 1.00 91.75 82 ASP A C 1
ATOM 646 O O . ASP A 1 82 ? 11.370 -6.146 -7.091 1.00 91.75 82 ASP A O 1
ATOM 650 N N . LEU A 1 83 ? 9.439 -5.016 -6.893 1.00 88.44 83 LEU A N 1
ATOM 651 C CA . LEU A 1 83 ? 9.120 -5.016 -8.320 1.00 88.44 83 LEU A CA 1
ATOM 652 C C . LEU A 1 83 ? 10.127 -4.174 -9.118 1.00 88.44 83 LEU A C 1
ATOM 654 O O . LEU A 1 83 ? 10.634 -4.651 -10.135 1.00 88.44 83 LEU A O 1
ATOM 658 N N . TYR A 1 84 ? 10.452 -2.968 -8.645 1.00 84.56 84 TYR A N 1
ATOM 659 C CA . TYR A 1 84 ? 11.440 -2.090 -9.276 1.00 84.56 84 TYR A CA 1
ATOM 660 C C . TYR A 1 84 ? 12.835 -2.710 -9.289 1.00 84.56 84 TYR A C 1
ATOM 662 O O . TYR A 1 84 ? 13.486 -2.727 -10.332 1.00 84.56 84 TYR A O 1
ATOM 670 N N . THR A 1 85 ? 13.286 -3.270 -8.162 1.00 86.06 85 THR A N 1
ATOM 671 C CA . THR A 1 85 ? 14.589 -3.942 -8.077 1.00 86.06 85 THR A CA 1
ATOM 672 C C . THR A 1 85 ? 14.681 -5.107 -9.060 1.00 86.06 85 THR A C 1
ATOM 674 O O . THR A 1 85 ? 15.692 -5.254 -9.745 1.00 86.06 85 THR A O 1
ATOM 677 N N . LYS A 1 86 ? 13.621 -5.917 -9.187 1.00 85.56 86 LYS A N 1
ATOM 678 C CA . LYS A 1 86 ? 13.579 -7.014 -10.166 1.00 85.56 86 LYS A CA 1
ATOM 679 C C . LYS A 1 86 ? 13.646 -6.503 -11.601 1.00 85.56 86 LYS A C 1
ATOM 681 O O . LYS A 1 86 ? 14.487 -6.975 -12.355 1.00 85.56 86 LYS A O 1
ATOM 686 N N . ALA A 1 87 ? 12.820 -5.517 -11.952 1.00 80.38 87 ALA A N 1
ATOM 687 C CA . ALA A 1 87 ? 12.807 -4.937 -13.294 1.00 80.38 87 ALA A CA 1
ATOM 688 C C . ALA A 1 87 ? 14.161 -4.306 -13.670 1.00 80.38 87 ALA A C 1
ATOM 690 O O . ALA A 1 87 ? 14.621 -4.442 -14.801 1.00 80.38 87 ALA A O 1
ATOM 691 N N . TYR A 1 88 ? 14.830 -3.653 -12.714 1.00 79.25 88 TYR A N 1
ATOM 692 C CA . TYR A 1 88 ? 16.175 -3.118 -12.910 1.00 79.25 88 TYR A CA 1
ATOM 693 C C . TYR A 1 88 ? 17.205 -4.228 -13.160 1.00 79.25 88 TYR A C 1
ATOM 695 O O . TYR A 1 88 ? 18.000 -4.128 -14.092 1.00 79.25 88 TYR A O 1
ATOM 703 N N . ASN A 1 89 ? 17.187 -5.295 -12.359 1.00 81.88 89 ASN A N 1
ATOM 704 C CA . ASN A 1 89 ? 18.129 -6.405 -12.505 1.00 81.88 89 ASN A CA 1
ATOM 705 C C . ASN A 1 89 ? 17.922 -7.175 -13.819 1.00 81.88 89 ASN A C 1
ATOM 707 O O . ASN A 1 89 ? 18.902 -7.534 -14.457 1.00 81.88 89 ASN A O 1
ATOM 711 N N . GLU A 1 90 ? 16.671 -7.386 -14.244 1.00 78.69 90 GLU A N 1
ATOM 712 C CA . GLU A 1 90 ? 16.333 -8.036 -15.523 1.00 78.69 90 GLU A CA 1
ATOM 713 C C . GLU A 1 90 ? 16.822 -7.234 -16.741 1.00 78.69 90 GLU A C 1
ATOM 715 O O . GLU A 1 90 ? 17.163 -7.828 -17.757 1.00 78.69 90 GLU A O 1
ATOM 720 N N . LYS A 1 91 ? 16.880 -5.897 -16.654 1.00 67.50 91 LYS A N 1
ATOM 721 C CA . LYS A 1 91 ? 17.359 -5.031 -17.746 1.00 67.50 91 LYS A CA 1
ATOM 722 C C . LYS A 1 91 ? 18.888 -4.990 -17.872 1.00 67.50 91 LYS A C 1
ATOM 724 O O . LYS A 1 91 ? 19.400 -4.697 -18.947 1.00 67.50 91 LYS A O 1
ATOM 729 N N . ASN A 1 92 ? 19.606 -5.216 -16.773 1.00 61.00 92 ASN A N 1
ATOM 730 C CA . ASN A 1 92 ? 21.071 -5.134 -16.711 1.00 61.00 92 ASN A CA 1
ATOM 731 C C . ASN A 1 92 ? 21.759 -6.511 -16.814 1.00 61.00 92 ASN A C 1
ATOM 733 O O . ASN A 1 92 ? 22.953 -6.614 -16.523 1.00 61.00 92 ASN A O 1
ATOM 737 N N . LEU A 1 93 ? 21.008 -7.548 -17.197 1.00 53.38 93 LEU A N 1
ATOM 738 C CA . LEU A 1 93 ? 21.486 -8.899 -17.494 1.00 53.38 93 LEU A CA 1
ATOM 739 C C . LEU A 1 93 ? 21.480 -9.130 -19.011 1.00 53.38 93 LEU A C 1
ATOM 741 O O . LEU A 1 93 ? 22.435 -9.772 -19.501 1.00 53.38 93 LEU A O 1
#

Sequence (93 aa):
MLNNIQKKEALEVLLEDATKIFQLINNQKNQLCLTECPAFNEIVDTQMFGLSKEISFAKKIGVINSTEGDRILSDLEKKLNDLYTKAYNEKNL

InterPro domains:
  IPR009983 Uncharacterised protein family UPF0358 [NF010187] (4-90)
  IPR009983 Uncharacterised protein family UPF0358 [PF07408] (6-88)
  IPR036270 UPF0358 superfamily [G3DSA:1.10.287.750] (2-88)
  IPR036270 UPF0358 superfamily [SSF140404] (5-81)

Secondary structure (DSSP, 8-state):
---HHHHHHHHHHHHHHHHHHHHHHHHHTTTTTTTT-HHHHHHHHHHHHHHHHHHHHHHHTTSS-HHHHHHHHHHHHHHHHHHHHHHHHHHT-

Radius of gyration: 15.37 Å; chains: 1; bounding box: 42×19×40 Å

Organism: NCBI:txid1073423

pLDDT: mean 87.43, std 13.01, range [52.03, 98.5]

Foldseek 3Di:
DDDPVLLVVLLVVLLVLLVVLLVVLLVCLVVQLCVPDPVSVVVNVVSLVVSLVSLVVCCVVVSDHPVSSVVSSVVSVVSVVVSVVVSVVVVVD